Protein AF-A0A2D5APN0-F1 (afdb_monomer_lite)

Secondary structure (DSSP, 8-state):
------PPP---------HHHHHHHHHHHHHHHHHHHHHHHHHHHTSSSS--------------EEEE-TTS--EEEESSHHHHHHHHHHS-SHHHHHH---TT--EEEE-S-EEEEEEEEETTEEEEEE-SSTTTT-EEEEEGGGS---TT-----------------

Structure (mmCIF, N/CA/C/O backbone):
data_AF-A0A2D5APN0-F1
#
_entry.id   AF-A0A2D5APN0-F1
#
loop_
_atom_site.group_PDB
_atom_site.id
_atom_site.type_symbol
_atom_site.label_atom_id
_atom_site.label_alt_id
_atom_site.label_comp_id
_atom_site.label_asym_id
_atom_site.label_entity_id
_atom_site.label_seq_id
_atom_site.pdbx_PDB_ins_code
_atom_site.Cartn_x
_atom_site.Cartn_y
_atom_site.Cartn_z
_atom_site.occupancy
_atom_site.B_iso_or_equiv
_atom_site.auth_seq_id
_atom_site.auth_comp_id
_atom_site.auth_asym_id
_atom_site.auth_atom_id
_atom_site.pdbx_PDB_model_num
ATOM 1 N N . MET A 1 1 ? 4.974 -92.770 -34.183 1.00 40.72 1 MET A N 1
ATOM 2 C CA . MET A 1 1 ? 6.330 -92.197 -34.067 1.00 40.72 1 MET A CA 1
ATOM 3 C C . MET A 1 1 ? 6.195 -90.695 -34.122 1.00 40.72 1 MET A C 1
ATOM 5 O O . MET A 1 1 ? 5.360 -90.200 -34.865 1.00 40.72 1 MET A O 1
ATOM 9 N N . SER A 1 2 ? 6.897 -90.040 -33.219 1.00 45.88 2 SER A N 1
ATOM 10 C CA . SER A 1 2 ? 6.454 -88.841 -32.529 1.00 45.88 2 SER A CA 1
ATOM 11 C C . SER A 1 2 ? 6.917 -87.534 -33.181 1.00 45.88 2 SER A C 1
ATOM 13 O O . SER A 1 2 ? 7.943 -87.494 -33.850 1.00 45.88 2 SER A O 1
ATOM 15 N N . ASP A 1 3 ? 6.165 -86.486 -32.843 1.00 45.53 3 ASP A N 1
ATOM 16 C CA . ASP A 1 3 ? 6.648 -85.168 -32.426 1.00 45.53 3 ASP A CA 1
ATOM 17 C C . ASP A 1 3 ? 6.713 -83.963 -33.387 1.00 45.53 3 ASP A C 1
ATOM 19 O O . ASP A 1 3 ? 7.172 -83.992 -34.524 1.00 45.53 3 ASP A O 1
ATOM 23 N N . VAL A 1 4 ? 6.356 -82.855 -32.721 1.00 54.34 4 VAL A N 1
ATOM 24 C CA . VAL A 1 4 ? 6.782 -81.456 -32.856 1.00 54.34 4 VAL A CA 1
ATOM 25 C C . VAL A 1 4 ? 5.897 -80.516 -33.686 1.00 54.34 4 VAL A C 1
ATOM 27 O O . VAL A 1 4 ? 6.096 -80.279 -34.874 1.00 54.34 4 VAL A O 1
ATOM 30 N N . LEU A 1 5 ? 4.973 -79.862 -32.972 1.00 58.84 5 LEU A N 1
ATOM 31 C CA . LEU A 1 5 ? 4.391 -78.561 -33.324 1.00 58.84 5 LEU A CA 1
ATOM 32 C C . LEU A 1 5 ? 5.468 -77.458 -33.287 1.00 58.84 5 LEU A C 1
ATOM 34 O O . LEU A 1 5 ? 6.184 -77.365 -32.289 1.00 58.84 5 LEU A O 1
ATOM 38 N N . PRO A 1 6 ? 5.542 -76.551 -34.278 1.00 55.50 6 PRO A N 1
ATOM 39 C CA . PRO A 1 6 ? 6.390 -75.373 -34.165 1.00 55.50 6 PRO A CA 1
ATOM 40 C C . PRO A 1 6 ? 5.702 -74.267 -33.351 1.00 55.50 6 PRO A C 1
ATOM 42 O O . PRO A 1 6 ? 4.697 -73.671 -33.747 1.00 55.50 6 PRO A O 1
ATOM 45 N N . SER A 1 7 ? 6.299 -73.977 -32.200 1.00 54.22 7 SER A N 1
ATOM 46 C CA . SER A 1 7 ? 6.034 -72.842 -31.320 1.00 54.22 7 SER A CA 1
ATOM 47 C C . SER A 1 7 ? 6.244 -71.519 -32.069 1.00 54.22 7 SER A C 1
ATOM 49 O O . SER A 1 7 ? 7.332 -71.249 -32.578 1.00 54.22 7 SER A O 1
ATOM 51 N N . ARG A 1 8 ? 5.224 -70.653 -32.121 1.00 54.47 8 ARG A N 1
ATOM 52 C CA . ARG A 1 8 ? 5.375 -69.278 -32.628 1.00 54.47 8 ARG A CA 1
ATOM 53 C C . ARG A 1 8 ? 6.199 -68.447 -31.634 1.00 54.47 8 ARG A C 1
ATOM 55 O O . ARG A 1 8 ? 5.825 -68.396 -30.461 1.00 54.47 8 ARG A O 1
ATOM 62 N N . PRO A 1 9 ? 7.271 -67.757 -32.058 1.00 54.81 9 PRO A N 1
ATOM 63 C CA . PRO A 1 9 ? 8.017 -66.885 -31.164 1.00 54.81 9 PRO A CA 1
ATOM 64 C C . PRO A 1 9 ? 7.201 -65.628 -30.844 1.00 54.81 9 PRO A C 1
ATOM 66 O O . PRO A 1 9 ? 6.808 -64.859 -31.722 1.00 54.81 9 PRO A O 1
ATOM 69 N N . HIS A 1 10 ? 6.956 -65.421 -29.553 1.00 52.00 10 HIS A N 1
ATOM 70 C CA . HIS A 1 10 ? 6.393 -64.197 -29.007 1.00 52.00 10 HIS A CA 1
ATOM 71 C C . HIS A 1 10 ? 7.465 -63.102 -29.115 1.00 52.00 10 HIS A C 1
ATOM 73 O O . HIS A 1 10 ? 8.447 -63.100 -28.372 1.00 52.00 10 HIS A O 1
ATOM 79 N N . LYS A 1 11 ? 7.318 -62.201 -30.093 1.00 47.88 11 LYS A N 1
ATOM 80 C CA . LYS A 1 11 ? 8.195 -61.040 -30.266 1.00 47.88 11 LYS A CA 1
ATOM 81 C C . LYS A 1 11 ? 7.982 -60.101 -29.074 1.00 47.88 11 LYS A C 1
ATOM 83 O O . LYS A 1 11 ? 7.042 -59.315 -29.053 1.00 47.88 11 LYS A O 1
ATOM 88 N N . ARG A 1 12 ? 8.824 -60.229 -28.043 1.00 54.91 12 ARG A N 1
ATOM 89 C CA . ARG A 1 12 ? 8.985 -59.197 -27.015 1.00 54.91 12 ARG A CA 1
ATOM 90 C C . ARG A 1 12 ? 9.577 -57.983 -27.713 1.00 54.91 12 ARG A C 1
ATOM 92 O O . ARG A 1 12 ? 10.759 -57.991 -28.043 1.00 54.91 12 ARG A O 1
ATOM 99 N N . ASP A 1 13 ? 8.761 -56.959 -27.928 1.00 52.00 13 ASP A N 1
ATOM 100 C CA . ASP A 1 13 ? 9.257 -55.627 -28.245 1.00 52.00 13 ASP A CA 1
ATOM 101 C C . ASP A 1 13 ? 10.051 -55.134 -27.033 1.00 52.00 13 ASP A C 1
ATOM 103 O O . ASP A 1 13 ? 9.518 -54.595 -26.059 1.00 52.00 13 ASP A O 1
ATOM 107 N N . SER A 1 14 ? 11.356 -55.397 -27.056 1.00 56.66 14 SER A N 1
ATOM 108 C CA . SER A 1 14 ? 12.302 -54.759 -26.162 1.00 56.66 14 SER A CA 1
ATOM 109 C C . SER A 1 14 ? 12.245 -53.269 -26.470 1.00 56.66 14 SER A C 1
ATOM 111 O O . SER A 1 14 ? 12.753 -52.831 -27.501 1.00 56.66 14 SER A O 1
ATOM 113 N N . LYS A 1 15 ? 11.594 -52.499 -25.594 1.00 59.94 15 LYS A N 1
ATOM 114 C CA . LYS A 1 15 ? 11.674 -51.038 -25.578 1.00 59.94 15 LYS A CA 1
ATOM 115 C C . LYS A 1 15 ? 13.133 -50.664 -25.325 1.00 59.94 15 LYS A C 1
ATOM 117 O O . LYS A 1 15 ? 13.546 -50.484 -24.183 1.00 59.94 15 LYS A O 1
ATOM 122 N N . THR A 1 16 ? 13.932 -50.614 -26.382 1.00 59.44 16 THR A N 1
ATOM 123 C CA . THR A 1 16 ? 15.250 -49.996 -26.353 1.00 59.44 16 THR A CA 1
ATOM 124 C C . THR A 1 16 ? 14.999 -48.515 -26.151 1.00 59.44 16 THR A C 1
ATOM 126 O O . THR A 1 16 ? 14.619 -47.810 -27.084 1.00 59.44 16 THR A O 1
ATOM 129 N N . VAL A 1 17 ? 15.098 -48.071 -24.900 1.00 63.75 17 VAL A N 1
ATOM 130 C CA . VAL A 1 17 ? 15.083 -46.651 -24.562 1.00 63.75 17 VAL A CA 1
ATOM 131 C C . VAL A 1 17 ? 16.207 -46.019 -25.371 1.00 63.75 17 VAL A C 1
ATOM 133 O O . VAL A 1 17 ? 17.367 -46.400 -25.213 1.00 63.75 17 VAL A O 1
ATOM 136 N N . ASP A 1 18 ? 15.848 -45.136 -26.300 1.00 75.19 18 ASP A N 1
ATOM 137 C CA . ASP A 1 18 ? 16.814 -44.461 -27.157 1.00 75.19 18 ASP A CA 1
ATOM 138 C C . ASP A 1 18 ? 17.800 -43.719 -26.250 1.00 75.19 18 ASP A C 1
ATOM 140 O O . ASP A 1 18 ? 17.410 -42.875 -25.438 1.00 75.19 18 ASP A O 1
ATOM 144 N N . LEU A 1 19 ? 19.083 -44.071 -26.351 1.00 71.19 19 LEU A N 1
ATOM 145 C CA . LEU A 1 19 ? 20.153 -43.489 -25.545 1.00 71.19 19 LEU A CA 1
ATOM 146 C C . LEU A 1 19 ? 20.164 -41.959 -25.675 1.00 71.19 19 LEU A C 1
ATOM 148 O O . LEU A 1 19 ? 20.455 -41.262 -24.705 1.00 71.19 19 LEU A O 1
ATOM 152 N N . LYS A 1 20 ? 19.765 -41.425 -26.838 1.00 72.88 20 LYS A N 1
ATOM 153 C CA . LYS A 1 20 ? 19.618 -39.980 -27.057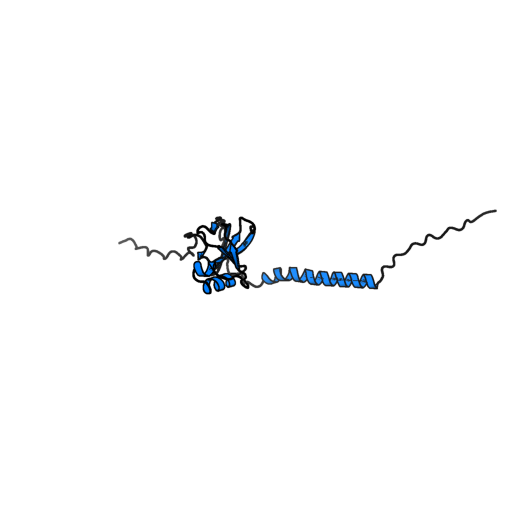 1.00 72.88 20 LYS A CA 1
ATOM 154 C C . LYS A 1 20 ? 18.503 -39.383 -26.202 1.00 72.88 20 LYS A C 1
ATOM 156 O O . LYS A 1 20 ? 18.663 -38.292 -25.664 1.00 72.88 20 LYS A O 1
ATOM 161 N N . TRP A 1 21 ? 17.399 -40.109 -26.041 1.00 76.50 21 TRP A N 1
ATOM 162 C CA . TRP A 1 21 ? 16.271 -39.702 -25.205 1.00 76.50 21 TRP A CA 1
ATOM 163 C C . TRP A 1 21 ? 16.637 -39.741 -23.718 1.00 76.50 21 TRP A C 1
ATOM 165 O O . TRP A 1 21 ? 16.292 -38.826 -22.974 1.00 76.50 21 TRP A O 1
ATOM 175 N N . LEU A 1 22 ? 17.424 -40.738 -23.300 1.00 80.81 22 LEU A N 1
ATOM 176 C CA . LEU A 1 22 ? 17.957 -40.821 -21.938 1.00 80.81 22 LEU A CA 1
ATOM 177 C C . LEU A 1 22 ? 18.903 -39.648 -21.622 1.00 80.81 22 LEU A C 1
ATOM 179 O O . LEU A 1 22 ? 18.774 -39.016 -20.576 1.00 80.81 22 LEU A O 1
ATOM 183 N N . VAL A 1 23 ? 19.816 -39.319 -22.543 1.00 80.19 23 VAL A N 1
ATOM 184 C CA . VAL A 1 23 ? 20.742 -38.180 -22.401 1.00 80.19 23 VAL A CA 1
ATOM 185 C C . VAL A 1 23 ? 19.980 -36.858 -22.317 1.00 80.19 23 VAL A C 1
ATOM 187 O O . VAL A 1 23 ? 20.294 -36.023 -21.468 1.00 80.19 23 VAL A O 1
ATOM 190 N N . PHE A 1 24 ? 18.943 -36.683 -23.140 1.00 81.00 24 PHE A N 1
ATOM 191 C CA . PHE A 1 24 ? 18.103 -35.487 -23.104 1.00 81.00 24 PHE A CA 1
ATOM 192 C C . PHE A 1 24 ? 17.368 -35.346 -21.766 1.00 81.00 24 PHE A C 1
ATOM 194 O O . PHE A 1 24 ? 17.316 -34.258 -21.196 1.00 81.00 24 PHE A O 1
ATOM 201 N N . LEU A 1 25 ? 16.855 -36.453 -21.223 1.00 82.81 25 LEU A N 1
ATOM 202 C CA . LEU A 1 25 ? 16.147 -36.460 -19.946 1.00 82.81 25 LEU A CA 1
ATOM 203 C C . LEU A 1 25 ? 17.085 -36.144 -18.770 1.00 82.81 25 LEU A C 1
ATOM 205 O O . LEU A 1 25 ? 16.721 -35.367 -17.890 1.00 82.81 25 LEU A O 1
ATOM 209 N N . ILE A 1 26 ? 18.314 -36.669 -18.785 1.00 81.44 26 ILE A N 1
ATOM 210 C CA . ILE A 1 26 ? 19.345 -36.352 -17.783 1.00 81.44 26 ILE A CA 1
ATOM 211 C C . ILE A 1 26 ? 19.734 -34.869 -17.853 1.00 81.44 26 ILE A C 1
ATOM 213 O O . ILE A 1 26 ? 19.794 -34.204 -16.818 1.00 81.44 26 ILE A O 1
ATOM 217 N N . ALA A 1 27 ? 19.950 -34.329 -19.056 1.00 79.06 27 ALA A N 1
ATOM 218 C CA . ALA A 1 27 ? 20.263 -32.913 -19.244 1.00 79.06 27 ALA A CA 1
ATOM 219 C C . ALA A 1 27 ? 19.114 -32.008 -18.768 1.00 79.06 27 ALA A C 1
ATOM 221 O O . ALA A 1 27 ? 19.350 -31.012 -18.084 1.00 79.06 27 ALA A O 1
ATOM 222 N N . PHE A 1 28 ? 17.869 -32.389 -19.058 1.00 80.88 28 PHE A N 1
ATOM 223 C CA . PHE A 1 28 ? 16.682 -31.659 -18.623 1.00 80.88 28 PHE A CA 1
ATOM 224 C C . PHE A 1 28 ? 16.533 -31.657 -17.095 1.00 80.88 28 PHE A C 1
ATOM 226 O O . PHE A 1 28 ? 16.343 -30.601 -16.494 1.00 80.88 28 PHE A O 1
ATOM 233 N N . VAL A 1 29 ? 16.696 -32.811 -16.439 1.00 79.69 29 VAL A N 1
ATOM 234 C CA . VAL A 1 29 ? 16.656 -32.906 -14.968 1.00 79.69 29 VAL A CA 1
ATOM 235 C C . VAL A 1 29 ? 17.816 -32.139 -14.324 1.00 79.69 29 VAL A C 1
ATOM 237 O O . VAL A 1 29 ? 17.615 -31.482 -13.301 1.00 79.69 29 VAL A O 1
ATOM 240 N N . SER A 1 30 ? 19.009 -32.159 -14.929 1.00 71.00 30 SER A N 1
ATOM 241 C CA . SER A 1 30 ? 20.163 -31.368 -14.480 1.00 71.00 30 SER A CA 1
ATOM 242 C C . SER A 1 30 ? 19.881 -29.866 -14.559 1.00 71.00 30 SER A C 1
ATOM 244 O O . SER A 1 30 ? 20.111 -29.149 -13.585 1.00 71.00 30 SER A O 1
ATOM 246 N N . MET A 1 31 ? 19.308 -29.400 -15.670 1.00 73.38 31 MET A N 1
ATOM 247 C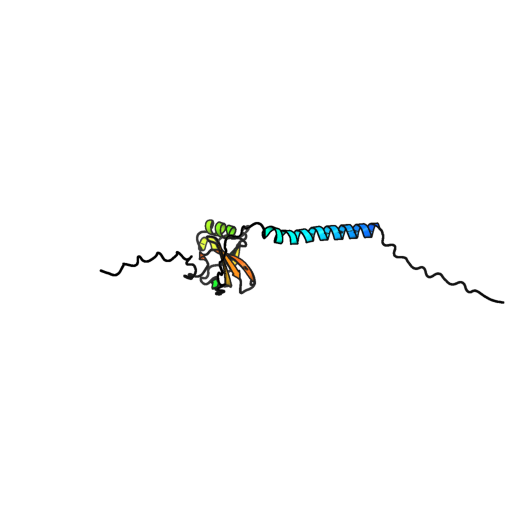 CA . MET A 1 31 ? 18.937 -28.000 -15.865 1.00 73.38 31 MET A CA 1
ATOM 248 C C . MET A 1 31 ? 17.861 -27.552 -14.865 1.00 73.38 31 MET A C 1
ATOM 250 O O . MET A 1 31 ? 18.022 -26.521 -14.213 1.00 73.38 31 MET A O 1
ATOM 254 N N . VAL A 1 32 ? 16.806 -28.349 -14.664 1.00 68.06 32 VAL A N 1
ATOM 255 C CA . VAL A 1 32 ? 15.761 -28.059 -13.663 1.00 68.06 32 VAL A CA 1
ATOM 256 C C . VAL A 1 32 ? 16.328 -28.063 -12.235 1.00 68.06 32 VAL A C 1
ATOM 258 O O . VAL A 1 32 ? 15.970 -27.193 -11.438 1.00 68.06 32 VAL A O 1
ATOM 261 N N . SER A 1 33 ? 17.252 -28.976 -11.914 1.00 59.78 33 SER A N 1
ATOM 262 C CA . SER A 1 33 ? 17.934 -29.010 -10.607 1.00 59.78 33 SER A CA 1
ATOM 263 C C . SER A 1 33 ? 18.824 -27.786 -10.384 1.00 59.78 33 SER A C 1
ATOM 265 O O . SER A 1 33 ? 18.874 -27.259 -9.275 1.00 59.78 33 SER A O 1
ATOM 267 N N . LEU A 1 34 ? 19.485 -27.282 -11.431 1.00 59.03 34 LEU A N 1
ATOM 268 C CA . LEU A 1 34 ? 20.312 -26.077 -11.342 1.00 59.03 34 LEU A CA 1
ATOM 269 C C . LEU A 1 34 ? 19.457 -24.825 -11.072 1.00 59.03 34 LEU A C 1
ATOM 271 O O . LEU A 1 34 ? 19.815 -23.995 -10.238 1.00 59.03 34 LEU A O 1
ATOM 275 N N . ILE A 1 35 ? 18.284 -24.729 -11.709 1.00 58.34 35 ILE A N 1
ATOM 276 C CA . ILE A 1 35 ? 17.332 -23.626 -11.499 1.00 58.34 35 ILE A CA 1
ATOM 277 C C . ILE A 1 35 ? 16.728 -23.682 -10.084 1.00 58.34 35 ILE A C 1
ATOM 279 O O . ILE A 1 35 ? 16.628 -22.658 -9.410 1.00 58.34 35 ILE A O 1
ATOM 283 N N . THR A 1 36 ? 16.374 -24.871 -9.587 1.00 56.97 36 THR A N 1
ATOM 284 C CA . THR A 1 36 ? 15.803 -25.021 -8.232 1.00 56.97 36 THR A CA 1
ATOM 285 C C . THR A 1 36 ? 16.835 -24.887 -7.110 1.00 56.97 36 THR A C 1
ATOM 287 O O . THR A 1 36 ? 16.494 -24.384 -6.038 1.00 56.97 36 THR A O 1
ATOM 290 N N . ALA A 1 37 ? 18.102 -25.241 -7.338 1.00 52.28 37 ALA A N 1
ATOM 291 C CA . ALA A 1 37 ? 19.177 -24.996 -6.374 1.00 52.28 37 ALA A CA 1
ATOM 292 C C . ALA A 1 37 ? 19.458 -23.493 -6.179 1.00 52.28 37 ALA A C 1
ATOM 294 O O . ALA A 1 37 ? 19.749 -23.060 -5.062 1.00 52.28 37 ALA A O 1
ATOM 295 N N . SER A 1 38 ? 19.286 -22.675 -7.224 1.00 41.06 38 SER A N 1
ATOM 296 C CA . SER A 1 38 ? 19.483 -21.223 -7.127 1.00 41.06 38 SER A CA 1
ATOM 297 C C . SER A 1 38 ? 18.408 -20.515 -6.288 1.00 41.06 38 SER A C 1
ATOM 299 O O . SER A 1 38 ? 18.667 -19.440 -5.753 1.00 41.06 38 SER A O 1
ATOM 301 N N . ALA A 1 39 ? 17.229 -21.123 -6.110 1.00 45.62 39 ALA A N 1
ATOM 302 C CA . ALA A 1 39 ? 16.164 -20.571 -5.268 1.00 45.62 39 ALA A CA 1
ATOM 303 C C . ALA A 1 39 ? 16.384 -20.821 -3.761 1.00 45.62 39 ALA A C 1
ATOM 305 O O . ALA A 1 39 ? 15.890 -20.053 -2.940 1.00 45.62 39 ALA A O 1
ATOM 306 N N . LYS A 1 40 ? 17.141 -21.862 -3.377 1.00 45.22 40 LYS A N 1
ATOM 307 C CA . LYS A 1 40 ? 17.429 -22.178 -1.962 1.00 45.22 40 LYS A CA 1
ATOM 308 C C . LYS A 1 40 ? 18.718 -21.548 -1.427 1.00 45.22 40 LYS A C 1
ATOM 310 O O . LYS A 1 40 ? 18.811 -21.297 -0.229 1.00 45.22 40 LYS A O 1
ATOM 315 N N . PHE A 1 41 ? 19.690 -21.229 -2.283 1.00 46.00 41 PHE A N 1
ATOM 316 C CA . PHE A 1 41 ? 20.947 -20.617 -1.828 1.00 46.00 41 PHE A CA 1
ATOM 317 C C . PHE A 1 41 ? 20.846 -19.116 -1.500 1.00 46.00 41 PHE A C 1
ATOM 319 O O . PHE A 1 41 ? 21.637 -18.615 -0.700 1.00 46.00 41 PHE A O 1
ATOM 326 N N . GLY A 1 42 ? 19.845 -18.402 -2.031 1.00 44.19 42 GLY A N 1
ATOM 327 C CA . GLY A 1 42 ? 19.606 -16.993 -1.686 1.00 44.19 42 GLY A CA 1
ATOM 328 C C . GLY A 1 42 ? 19.172 -16.775 -0.229 1.00 44.19 42 GLY A C 1
ATOM 329 O O . GLY A 1 42 ? 19.528 -15.765 0.373 1.00 44.19 42 GLY A O 1
ATOM 330 N N . SER A 1 43 ? 18.461 -17.735 0.374 1.00 46.03 43 SER A N 1
ATOM 331 C CA . SER A 1 43 ? 17.969 -17.622 1.756 1.00 46.03 43 SER A CA 1
ATOM 332 C C . SER A 1 43 ? 19.013 -17.951 2.825 1.00 46.03 43 SER A C 1
ATOM 334 O O . SER A 1 43 ? 18.886 -17.490 3.959 1.00 46.03 43 SER A O 1
ATOM 336 N N . GLU A 1 44 ? 20.046 -18.732 2.495 1.00 47.91 44 GLU A N 1
ATOM 337 C CA . GLU A 1 44 ? 21.059 -19.146 3.478 1.00 47.91 44 GLU A CA 1
ATOM 338 C C . GLU A 1 44 ? 22.265 -18.197 3.521 1.00 47.91 44 GLU A C 1
ATOM 340 O O . GLU A 1 44 ? 22.761 -17.893 4.607 1.00 47.91 44 GLU A O 1
ATOM 345 N N . MET A 1 45 ? 22.676 -17.614 2.386 1.00 47.47 45 MET A N 1
ATOM 346 C CA . MET A 1 45 ? 23.771 -16.629 2.367 1.00 47.47 45 MET A CA 1
ATOM 347 C C . MET A 1 45 ? 23.372 -15.238 2.896 1.00 47.47 45 MET A C 1
ATOM 349 O O . MET A 1 45 ? 24.246 -14.468 3.292 1.00 47.47 45 MET A O 1
ATOM 353 N N . ALA A 1 46 ? 22.074 -14.925 2.990 1.00 48.88 46 ALA A N 1
ATOM 354 C CA . ALA A 1 46 ? 21.584 -13.695 3.625 1.00 48.88 46 ALA A CA 1
ATOM 355 C C . ALA A 1 46 ? 21.594 -13.751 5.168 1.00 48.88 46 ALA A C 1
ATOM 357 O O . ALA A 1 46 ? 21.507 -12.713 5.819 1.00 48.88 46 ALA A O 1
ATOM 358 N N . ARG A 1 47 ? 21.733 -14.941 5.777 1.00 47.97 47 ARG A N 1
ATOM 359 C CA . ARG A 1 47 ? 21.767 -15.097 7.245 1.00 47.97 47 ARG A CA 1
ATOM 360 C C . ARG A 1 47 ? 23.157 -14.939 7.865 1.00 47.97 47 ARG A C 1
ATOM 362 O O . ARG A 1 47 ? 23.249 -14.740 9.068 1.00 47.97 47 ARG A O 1
ATOM 369 N N . GLN A 1 48 ? 24.232 -15.003 7.076 1.00 46.28 48 GLN A N 1
ATOM 370 C CA . GLN A 1 48 ? 25.608 -15.065 7.599 1.00 46.28 48 GLN A CA 1
ATOM 371 C C . GLN A 1 48 ? 26.389 -13.738 7.537 1.00 46.28 48 GLN A C 1
ATOM 373 O O . GLN A 1 48 ? 27.589 -13.727 7.801 1.00 46.28 48 GLN A O 1
ATOM 378 N N . ARG A 1 49 ? 25.750 -12.608 7.195 1.00 48.56 49 ARG A N 1
ATOM 379 C CA . ARG A 1 49 ? 26.434 -11.303 7.052 1.00 48.56 49 ARG A CA 1
ATOM 380 C C . ARG A 1 49 ? 25.949 -10.177 7.959 1.00 48.56 49 ARG A C 1
ATOM 382 O O . ARG A 1 49 ? 26.313 -9.028 7.729 1.00 48.56 49 ARG A O 1
ATOM 389 N N . LEU A 1 50 ? 25.203 -10.483 9.014 1.00 48.41 50 LEU A N 1
ATOM 390 C CA . LEU A 1 50 ? 24.989 -9.512 10.081 1.00 48.41 50 LEU A CA 1
ATOM 391 C C . LEU A 1 50 ? 25.744 -9.988 11.321 1.00 48.41 50 LEU A C 1
ATOM 393 O O . LEU A 1 50 ? 25.367 -11.014 11.885 1.00 48.41 50 LEU A O 1
ATOM 397 N N . PRO A 1 51 ? 26.836 -9.306 11.718 1.00 41.75 51 PRO A N 1
ATOM 398 C CA . PRO A 1 51 ? 27.475 -9.594 12.988 1.00 41.75 51 PRO A CA 1
ATOM 399 C C . PRO A 1 51 ? 26.443 -9.416 14.100 1.00 41.75 51 PRO A C 1
ATOM 401 O O . PRO A 1 51 ? 25.719 -8.417 14.134 1.00 41.75 51 PRO A O 1
ATOM 404 N N . GLU A 1 52 ? 26.379 -10.413 14.979 1.00 43.16 52 GLU A N 1
ATOM 405 C CA . GLU A 1 52 ? 25.614 -10.415 16.218 1.00 43.16 52 GLU A CA 1
ATOM 406 C C . GLU A 1 52 ? 25.934 -9.155 17.027 1.00 43.16 52 GLU A C 1
ATOM 408 O O . GLU A 1 52 ? 26.876 -9.098 17.814 1.00 43.16 52 GLU A O 1
ATOM 413 N N . LYS A 1 53 ? 25.136 -8.109 16.830 1.00 37.81 53 LYS A N 1
ATOM 414 C CA . LYS A 1 53 ? 25.046 -6.993 17.758 1.00 37.81 53 LYS A CA 1
ATOM 415 C C . LYS A 1 53 ? 23.649 -7.029 18.343 1.00 37.81 53 LYS A C 1
ATOM 417 O O . LYS A 1 53 ? 22.717 -6.455 17.791 1.00 37.81 53 LYS A O 1
ATOM 422 N N . SER A 1 54 ? 23.532 -7.812 19.415 1.00 41.97 54 SER A N 1
ATOM 423 C CA . SER A 1 54 ? 22.643 -7.529 20.543 1.00 41.97 54 SER A CA 1
ATOM 424 C C . SER A 1 54 ? 21.298 -6.910 20.154 1.00 41.97 54 SER A C 1
ATOM 426 O O . SER A 1 54 ? 21.004 -5.763 20.478 1.00 41.97 54 SER A O 1
ATOM 428 N N . ARG A 1 55 ? 20.441 -7.696 19.497 1.00 37.12 55 ARG A N 1
ATOM 429 C CA . ARG A 1 55 ? 19.008 -7.400 19.443 1.00 37.12 55 ARG A CA 1
ATOM 430 C C . ARG A 1 55 ? 18.282 -8.292 20.439 1.00 37.12 55 ARG A C 1
ATOM 432 O O . ARG A 1 55 ? 17.434 -9.100 20.084 1.00 37.12 55 ARG A O 1
ATOM 439 N N . THR A 1 56 ? 18.585 -8.072 21.716 1.00 40.38 56 THR A N 1
ATOM 440 C CA . THR A 1 56 ? 17.613 -8.251 22.799 1.00 40.38 56 THR A CA 1
ATOM 441 C C . THR A 1 56 ? 16.552 -7.157 22.644 1.00 40.38 56 THR A C 1
ATOM 443 O O . THR A 1 56 ? 16.419 -6.263 23.468 1.00 40.38 56 THR A O 1
ATOM 446 N N . ALA A 1 57 ? 15.845 -7.172 21.518 1.00 42.84 57 ALA A N 1
ATOM 447 C CA . ALA A 1 57 ? 14.553 -6.538 21.398 1.00 42.84 57 ALA A CA 1
ATOM 448 C C . ALA A 1 57 ? 13.570 -7.696 21.349 1.00 42.84 57 ALA A C 1
ATOM 450 O O . ALA A 1 57 ? 13.056 -8.071 20.298 1.00 42.84 57 ALA A O 1
ATOM 451 N N . ASP A 1 58 ? 13.339 -8.259 22.530 1.00 38.59 58 ASP A N 1
ATOM 452 C CA . ASP A 1 58 ? 12.036 -8.789 22.895 1.00 38.59 58 ASP A CA 1
ATOM 453 C C . ASP A 1 58 ? 11.043 -7.610 22.847 1.00 38.59 58 ASP A C 1
ATOM 455 O O . ASP A 1 58 ? 10.569 -7.089 23.855 1.00 38.59 58 ASP A O 1
ATOM 459 N N . LEU A 1 59 ? 10.812 -7.082 21.640 1.00 41.84 59 LEU A N 1
ATOM 460 C CA . LEU A 1 59 ? 9.684 -6.228 21.333 1.00 41.84 59 LEU A CA 1
ATOM 461 C C . LEU A 1 59 ? 8.517 -7.193 21.261 1.00 41.84 59 LEU A C 1
ATOM 463 O O . LEU A 1 59 ? 8.153 -7.686 20.195 1.00 41.84 59 LEU A O 1
ATOM 467 N N . LYS A 1 60 ? 8.009 -7.508 22.453 1.00 37.38 60 LYS A N 1
ATOM 468 C CA . LYS A 1 60 ? 6.654 -7.964 22.723 1.00 37.38 60 LYS A CA 1
ATOM 469 C C . LYS A 1 60 ? 5.774 -7.556 21.547 1.00 37.38 60 LYS A C 1
ATOM 471 O O . LYS A 1 60 ? 5.481 -6.371 21.394 1.00 37.38 60 LYS A O 1
ATOM 476 N N . VAL A 1 61 ? 5.433 -8.528 20.698 1.00 44.59 61 VAL A N 1
ATOM 477 C CA . VAL A 1 61 ? 4.513 -8.369 19.569 1.00 44.59 61 VAL A CA 1
ATOM 478 C C . VAL A 1 61 ? 3.189 -7.926 20.174 1.00 44.59 61 VAL A C 1
ATOM 480 O O . VAL A 1 61 ? 2.350 -8.732 20.570 1.00 44.59 61 VAL A O 1
ATOM 483 N N . ARG A 1 62 ? 3.041 -6.617 20.353 1.00 44.75 62 ARG A N 1
ATOM 484 C CA . ARG A 1 62 ? 1.800 -5.978 20.741 1.00 44.75 62 ARG A CA 1
ATOM 485 C C . ARG A 1 62 ? 1.021 -5.900 19.443 1.00 44.75 62 ARG A C 1
ATOM 487 O O . ARG A 1 62 ? 1.081 -4.910 18.727 1.00 44.75 62 ARG A O 1
ATOM 494 N N . SER A 1 63 ? 0.376 -7.011 19.095 1.00 50.38 63 SER A N 1
ATOM 495 C CA . SER A 1 63 ? -0.575 -7.098 17.991 1.00 50.38 63 SER A CA 1
ATOM 496 C C . SER A 1 63 ? -1.836 -6.321 18.370 1.00 50.38 63 SER A C 1
ATOM 498 O O . SER A 1 63 ? -2.902 -6.896 18.583 1.00 50.38 63 SER A O 1
ATOM 500 N N . GLU A 1 64 ? -1.691 -5.015 18.557 1.00 63.47 64 GLU A N 1
ATOM 501 C CA . GLU A 1 64 ? -2.821 -4.107 18.560 1.00 63.47 64 GLU A CA 1
ATOM 502 C C . GLU A 1 64 ? -3.201 -3.912 17.101 1.00 63.47 64 GLU A C 1
ATOM 504 O O . GLU A 1 64 ? -2.427 -3.395 16.295 1.00 63.47 64 GLU A O 1
ATOM 509 N N . PHE A 1 65 ? -4.369 -4.444 16.749 1.00 72.38 65 PHE A N 1
ATOM 510 C CA . PHE A 1 65 ? -4.952 -4.222 15.443 1.00 72.38 65 PHE A CA 1
ATOM 511 C C . PHE A 1 65 ? -5.367 -2.758 15.366 1.00 72.38 65 PHE A C 1
ATOM 513 O O . PHE A 1 65 ? -6.195 -2.293 16.150 1.00 72.38 65 PHE A O 1
ATOM 520 N N . VAL A 1 66 ? -4.758 -2.027 14.441 1.00 82.25 66 VAL A N 1
ATOM 521 C CA . VAL A 1 66 ? -5.041 -0.613 14.205 1.00 82.25 66 VAL A CA 1
ATOM 522 C C . VAL A 1 66 ? -5.856 -0.508 12.928 1.00 82.25 66 VAL A C 1
ATOM 524 O O . VAL A 1 66 ? -5.555 -1.166 11.936 1.00 82.25 66 VAL A O 1
ATOM 527 N N . THR A 1 67 ? -6.904 0.308 12.937 1.00 85.62 67 THR A N 1
ATOM 528 C CA . THR A 1 67 ? -7.670 0.589 11.718 1.00 85.62 67 THR A CA 1
ATOM 529 C C . THR A 1 67 ? -7.061 1.791 11.006 1.00 85.62 67 THR A C 1
ATOM 531 O O . THR A 1 67 ? -6.940 2.865 11.593 1.00 85.62 67 THR A O 1
ATOM 534 N N . LEU A 1 68 ? -6.685 1.614 9.741 1.00 84.62 68 LEU A N 1
ATOM 535 C CA . LEU A 1 68 ? -6.316 2.700 8.836 1.00 84.62 68 LEU A CA 1
ATOM 536 C C . LEU A 1 68 ? -7.539 3.187 8.059 1.00 84.62 68 LEU A C 1
ATOM 538 O O . LEU A 1 68 ? -8.433 2.395 7.764 1.00 84.62 68 LEU A O 1
ATOM 542 N N . GLY A 1 69 ? -7.526 4.461 7.657 1.00 79.50 69 GLY A N 1
ATOM 543 C CA . GLY A 1 69 ? -8.524 5.036 6.742 1.00 79.50 69 GLY A CA 1
ATOM 544 C C . GLY A 1 69 ? -9.649 5.838 7.398 1.00 79.50 69 GLY A C 1
ATOM 545 O O . GLY A 1 69 ? -10.576 6.243 6.711 1.00 79.50 69 GLY A O 1
ATOM 546 N N . SER A 1 70 ? -9.567 6.132 8.697 1.00 63.69 70 SER A N 1
ATOM 547 C CA . SER A 1 70 ? -10.644 6.756 9.487 1.00 63.69 70 SER A CA 1
ATOM 548 C C . SER A 1 70 ? -11.123 8.158 9.043 1.00 63.69 70 SER A C 1
ATOM 550 O O . SER A 1 70 ? -11.965 8.735 9.724 1.00 63.69 70 SER A O 1
ATOM 552 N N . SER A 1 71 ? -10.612 8.739 7.953 1.00 61.81 71 SER A N 1
ATOM 553 C CA . SER A 1 71 ? -10.793 10.156 7.598 1.00 61.81 71 SER A CA 1
ATOM 554 C C . SER A 1 71 ? -11.046 10.420 6.106 1.00 61.81 71 SER A C 1
ATOM 556 O O . SER A 1 71 ? -10.392 11.292 5.536 1.00 61.81 71 SER A O 1
ATOM 558 N N . ASP A 1 72 ? -11.942 9.663 5.449 1.00 69.12 72 ASP A N 1
ATOM 559 C CA . ASP A 1 72 ? -12.323 9.801 4.015 1.00 69.12 72 ASP A CA 1
ATOM 560 C C . ASP A 1 72 ? -11.132 9.950 3.039 1.00 69.12 72 ASP A C 1
ATOM 562 O O . ASP A 1 72 ? -11.254 10.381 1.891 1.00 69.12 72 ASP A O 1
ATOM 566 N N . SER A 1 73 ? -9.943 9.598 3.517 1.00 80.88 73 SER A N 1
ATOM 567 C CA . SER A 1 73 ? -8.668 9.853 2.883 1.00 80.88 73 SER A CA 1
ATOM 568 C C . SER A 1 73 ? -8.135 8.513 2.427 1.00 80.88 73 SER A C 1
ATOM 570 O O . SER A 1 73 ? -8.091 7.568 3.221 1.00 80.88 73 SER A O 1
ATOM 572 N N . PRO A 1 74 ? -7.722 8.406 1.158 1.00 90.12 74 PRO A N 1
ATOM 573 C CA . PRO A 1 74 ? -7.212 7.155 0.658 1.00 90.12 74 PRO A CA 1
ATOM 574 C C . PRO A 1 74 ? -5.948 6.742 1.410 1.00 90.12 74 PRO A C 1
ATOM 576 O O . PRO A 1 74 ? -5.101 7.572 1.744 1.00 90.12 74 PRO A O 1
ATOM 579 N N . ILE A 1 75 ? -5.808 5.439 1.613 1.00 92.12 75 ILE A N 1
ATOM 580 C CA . ILE A 1 75 ? -4.618 4.831 2.196 1.00 92.12 75 ILE A CA 1
ATOM 581 C C . ILE A 1 75 ? -3.660 4.498 1.056 1.00 92.12 75 ILE A C 1
ATOM 583 O O . ILE A 1 75 ? -4.045 3.873 0.066 1.00 92.12 75 ILE A O 1
ATOM 587 N N . PHE A 1 76 ? -2.408 4.899 1.201 1.00 94.69 76 PHE A N 1
ATOM 588 C CA . PHE A 1 76 ? -1.328 4.645 0.262 1.00 94.69 76 PHE A CA 1
ATOM 589 C C . PHE A 1 76 ? -0.391 3.592 0.851 1.00 94.69 76 PHE A C 1
ATOM 591 O O . PHE A 1 76 ? 0.216 3.809 1.903 1.00 94.69 76 PHE A O 1
ATOM 598 N N . LEU A 1 77 ? -0.299 2.458 0.161 1.00 95.25 77 LEU A N 1
ATOM 599 C CA . LEU A 1 77 ? 0.542 1.313 0.496 1.00 95.25 77 LEU A CA 1
ATOM 600 C C . LEU A 1 77 ? 1.661 1.181 -0.542 1.00 95.25 77 LEU A C 1
ATOM 602 O O . LEU A 1 77 ? 1.395 1.368 -1.729 1.00 95.25 77 LEU A O 1
ATOM 606 N N . ALA A 1 78 ? 2.868 0.809 -0.126 1.00 96.56 78 ALA A N 1
ATOM 607 C CA . ALA A 1 78 ? 3.985 0.517 -1.028 1.00 96.56 78 ALA A CA 1
ATOM 608 C C . ALA A 1 78 ? 4.673 -0.805 -0.672 1.00 96.56 78 ALA A C 1
ATOM 610 O O . ALA A 1 78 ? 4.598 -1.256 0.470 1.00 96.56 78 ALA A O 1
ATOM 611 N N . ASP A 1 79 ? 5.412 -1.376 -1.620 1.00 94.69 79 ASP A N 1
ATOM 612 C CA . ASP A 1 79 ? 6.216 -2.586 -1.384 1.00 94.69 79 ASP A CA 1
ATOM 613 C C . ASP A 1 79 ? 7.592 -2.280 -0.758 1.00 94.69 79 ASP A C 1
ATOM 615 O O . ASP A 1 79 ? 8.272 -3.187 -0.280 1.00 94.69 79 ASP A O 1
ATOM 619 N N . SER A 1 80 ? 8.002 -1.005 -0.714 1.00 94.75 80 SER A N 1
ATOM 620 C CA . SER A 1 80 ? 9.268 -0.570 -0.114 1.00 94.75 80 SER A CA 1
ATOM 621 C C . SER A 1 80 ? 9.153 0.770 0.628 1.00 94.75 80 SER A C 1
ATOM 623 O O . SER A 1 80 ? 8.359 1.637 0.233 1.00 94.75 80 SER A O 1
ATOM 625 N N . PRO A 1 81 ? 9.965 0.991 1.679 1.00 94.12 81 PRO A N 1
ATOM 626 C CA . PRO A 1 81 ? 9.962 2.248 2.420 1.00 94.12 81 PRO A CA 1
ATOM 627 C C . PRO A 1 81 ? 10.482 3.422 1.576 1.00 94.12 81 PRO A C 1
ATOM 629 O O . PRO A 1 81 ? 10.026 4.554 1.746 1.00 94.12 81 PRO A O 1
ATOM 632 N N . GLU A 1 82 ? 11.381 3.186 0.617 1.00 95.38 82 GLU A N 1
ATOM 633 C CA . GLU A 1 82 ? 11.889 4.220 -0.293 1.00 95.38 82 GLU A CA 1
ATOM 634 C C . GLU A 1 82 ? 10.789 4.776 -1.196 1.00 95.38 82 GLU A C 1
ATOM 636 O O . GLU A 1 82 ? 10.746 5.983 -1.447 1.00 95.38 82 GLU A O 1
ATOM 641 N N . THR A 1 83 ? 9.893 3.911 -1.674 1.00 95.50 83 THR A N 1
ATOM 642 C CA . THR A 1 83 ? 8.765 4.324 -2.513 1.00 95.50 83 THR A CA 1
ATOM 643 C C . THR A 1 83 ? 7.782 5.174 -1.714 1.00 95.50 83 THR A C 1
ATOM 645 O O . THR A 1 83 ? 7.330 6.201 -2.221 1.00 95.50 83 THR A O 1
ATOM 648 N N . VAL A 1 84 ? 7.527 4.825 -0.445 1.00 95.00 84 VAL A N 1
ATOM 649 C CA . VAL A 1 84 ? 6.736 5.667 0.470 1.00 95.00 84 VAL A CA 1
ATOM 650 C C . VAL A 1 84 ? 7.373 7.047 0.612 1.00 95.00 84 VAL A C 1
ATOM 652 O O . VAL A 1 84 ? 6.700 8.049 0.377 1.00 95.00 84 VAL A O 1
ATOM 655 N N . ARG A 1 85 ? 8.669 7.115 0.937 1.00 94.25 85 ARG A N 1
ATOM 656 C CA . ARG A 1 85 ? 9.379 8.393 1.129 1.00 94.25 85 ARG A CA 1
ATOM 657 C C . ARG A 1 85 ? 9.315 9.260 -0.122 1.00 94.25 85 ARG A C 1
ATOM 659 O O . ARG A 1 85 ? 8.914 10.415 -0.041 1.00 94.25 85 ARG A O 1
ATOM 666 N N . ARG A 1 86 ? 9.639 8.689 -1.288 1.00 95.31 86 ARG A N 1
ATOM 667 C CA . ARG A 1 86 ? 9.622 9.418 -2.565 1.00 95.31 86 ARG A CA 1
ATOM 668 C C . ARG A 1 86 ? 8.222 9.926 -2.911 1.00 95.31 86 ARG A C 1
ATOM 670 O O . ARG A 1 86 ? 8.074 11.052 -3.373 1.00 95.31 86 ARG A O 1
ATOM 677 N N . PHE A 1 87 ? 7.194 9.109 -2.688 1.00 95.50 87 PHE A N 1
ATOM 678 C CA . PHE A 1 87 ? 5.817 9.498 -2.978 1.00 95.50 87 PHE A CA 1
ATOM 679 C C . PHE A 1 87 ? 5.343 10.624 -2.052 1.00 95.50 87 PHE A C 1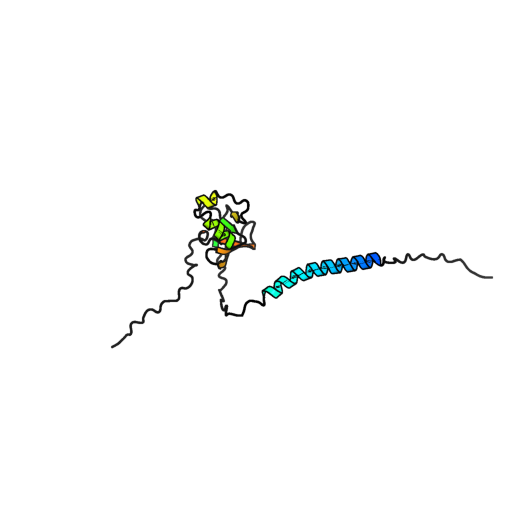
ATOM 681 O O . PHE A 1 87 ? 4.757 11.599 -2.516 1.00 95.50 87 PHE A O 1
ATOM 688 N N . PHE A 1 88 ? 5.627 10.523 -0.752 1.00 94.25 88 PHE A N 1
ATOM 689 C CA . PHE A 1 88 ? 5.226 11.536 0.224 1.00 94.25 88 PHE A CA 1
ATOM 690 C C . PHE A 1 88 ? 6.064 12.819 0.135 1.00 94.25 88 PHE A C 1
ATOM 692 O O . PHE A 1 88 ? 5.540 13.886 0.450 1.00 94.25 88 PHE A O 1
ATOM 699 N N . SER A 1 89 ? 7.304 12.753 -0.364 1.00 94.06 89 SER A N 1
ATOM 700 C CA . SER A 1 89 ? 8.096 13.946 -0.681 1.00 94.06 89 SER A CA 1
ATOM 701 C C . SER A 1 89 ? 7.598 14.662 -1.938 1.00 94.06 89 SER A C 1
ATOM 703 O O . SER A 1 89 ? 7.550 15.888 -1.959 1.00 94.06 89 SER A O 1
ATOM 705 N N . GLU A 1 90 ? 7.210 13.909 -2.974 1.00 95.25 90 GLU A N 1
ATOM 706 C CA . GLU A 1 90 ? 6.679 14.470 -4.227 1.00 95.25 90 GLU A CA 1
ATOM 707 C C . GLU A 1 90 ? 5.280 15.076 -4.021 1.00 95.25 90 GLU A C 1
ATOM 709 O O . GLU A 1 90 ? 4.954 16.139 -4.549 1.00 95.25 90 GLU A O 1
ATOM 714 N N . TYR A 1 91 ? 4.454 14.420 -3.202 1.00 94.69 91 TYR A N 1
ATOM 715 C CA . TYR A 1 91 ? 3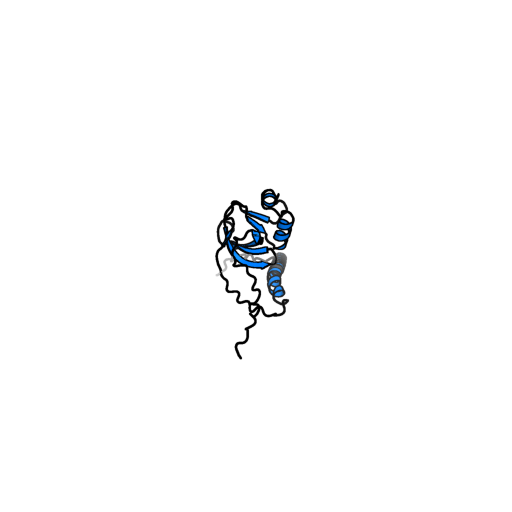.088 14.832 -2.897 1.00 94.69 91 TYR A CA 1
ATOM 716 C C . TYR A 1 91 ? 2.929 15.078 -1.385 1.00 94.69 91 TYR A C 1
ATOM 718 O O . TYR A 1 91 ? 2.380 14.233 -0.670 1.00 94.69 91 TYR A O 1
ATOM 726 N N . PRO A 1 92 ? 3.374 16.237 -0.864 1.00 89.88 92 PRO A N 1
ATOM 727 C CA . PRO A 1 92 ? 3.426 16.497 0.578 1.00 89.88 92 PRO A CA 1
ATOM 728 C C . PRO A 1 92 ? 2.052 16.724 1.222 1.00 89.88 92 PRO A C 1
ATOM 730 O O . PRO A 1 92 ? 1.871 16.462 2.413 1.00 89.88 92 PRO A O 1
ATOM 733 N N . THR A 1 93 ? 1.039 17.138 0.456 1.00 89.94 93 THR A N 1
ATOM 734 C CA . THR A 1 93 ? -0.319 17.391 0.969 1.00 89.94 93 THR A CA 1
ATOM 735 C C . THR A 1 93 ? -1.282 16.246 0.655 1.00 89.94 93 THR A C 1
ATOM 737 O O . THR A 1 93 ? -1.131 15.532 -0.338 1.00 89.94 93 THR A O 1
ATOM 740 N N . THR A 1 94 ? -2.311 16.071 1.490 1.00 87.56 94 THR A N 1
ATOM 741 C CA . THR A 1 94 ? -3.366 15.060 1.282 1.00 87.56 94 THR A CA 1
ATOM 742 C C . THR A 1 94 ? -4.076 15.257 -0.056 1.00 87.56 94 THR A C 1
ATOM 744 O O . THR A 1 94 ? -4.228 14.302 -0.813 1.00 87.56 94 THR A O 1
ATOM 747 N N . THR A 1 95 ? -4.421 16.499 -0.401 1.00 88.19 95 THR A N 1
ATOM 748 C CA . THR A 1 95 ? -5.052 16.850 -1.682 1.00 88.19 95 THR A CA 1
ATOM 749 C C . THR A 1 95 ? -4.182 16.471 -2.881 1.00 88.19 95 THR A C 1
ATOM 751 O O . THR A 1 95 ? -4.688 15.884 -3.839 1.00 88.19 95 THR A O 1
ATOM 754 N N . ALA A 1 96 ? -2.873 16.745 -2.825 1.00 89.50 96 ALA A N 1
ATOM 755 C CA . ALA A 1 96 ? -1.948 16.379 -3.897 1.00 89.50 96 ALA A CA 1
ATOM 756 C C . ALA A 1 96 ? -1.857 14.854 -4.067 1.00 89.50 96 ALA A C 1
ATOM 758 O O . ALA A 1 96 ? -1.949 14.358 -5.188 1.00 89.50 96 ALA A O 1
ATOM 759 N N . ARG A 1 97 ? -1.772 14.099 -2.961 1.00 92.25 97 ARG A N 1
ATOM 760 C CA . ARG A 1 97 ? -1.741 12.625 -2.990 1.00 92.25 97 ARG A CA 1
ATOM 761 C C . ARG A 1 97 ? -3.018 12.019 -3.562 1.00 92.25 97 ARG A C 1
ATOM 763 O O . ARG A 1 97 ? -2.946 11.072 -4.347 1.00 92.25 97 ARG A O 1
ATOM 770 N N . SER A 1 98 ? -4.180 12.557 -3.198 1.00 88.75 98 SER A N 1
ATOM 771 C CA . SER A 1 98 ? -5.477 12.095 -3.710 1.00 88.75 98 SER A CA 1
ATOM 772 C C . SER A 1 98 ? -5.625 12.335 -5.216 1.00 88.75 98 SER A C 1
ATOM 774 O O . SER A 1 98 ? -6.183 11.491 -5.919 1.00 88.75 98 SER A O 1
ATOM 776 N N . GLY A 1 99 ? -5.080 13.441 -5.729 1.00 88.75 99 GLY A N 1
ATOM 777 C CA . GLY A 1 99 ? -5.055 13.754 -7.161 1.00 88.75 99 GLY A CA 1
ATOM 778 C C . GLY A 1 99 ? -3.909 13.107 -7.948 1.00 88.75 99 GLY A C 1
ATOM 779 O O . GLY A 1 99 ? -3.918 13.166 -9.175 1.00 88.75 99 GLY A O 1
ATOM 780 N N . ALA A 1 100 ? -2.929 12.494 -7.275 1.00 91.50 100 ALA A N 1
ATOM 781 C CA . ALA A 1 100 ? -1.731 11.974 -7.926 1.00 91.50 100 ALA A CA 1
ATOM 782 C C . ALA A 1 100 ? -2.059 10.861 -8.933 1.00 91.50 100 ALA A C 1
ATOM 784 O O . ALA A 1 100 ? -2.870 9.969 -8.655 1.00 91.50 100 ALA A O 1
ATOM 785 N N . ASN A 1 101 ? -1.386 10.892 -10.084 1.00 92.94 101 ASN A N 1
ATOM 786 C CA . ASN A 1 101 ? -1.372 9.783 -11.027 1.00 92.94 101 ASN A CA 1
ATOM 787 C C . ASN A 1 101 ? -0.375 8.728 -10.533 1.00 92.94 101 ASN A C 1
ATOM 789 O O . ASN A 1 101 ? 0.812 9.013 -10.407 1.00 92.94 101 ASN A O 1
ATOM 793 N N . LEU A 1 102 ? -0.863 7.519 -10.264 1.00 92.56 102 LEU A N 1
ATOM 794 C CA . LEU A 1 102 ? -0.058 6.433 -9.701 1.00 92.56 102 LEU A CA 1
ATOM 795 C C . LEU A 1 102 ? 0.594 5.546 -10.768 1.00 92.56 102 LEU A C 1
ATOM 797 O O . LEU A 1 102 ? 1.277 4.585 -10.434 1.00 92.56 102 LEU A O 1
ATOM 801 N N . ASN A 1 103 ? 0.408 5.845 -12.055 1.00 92.44 103 ASN A N 1
ATOM 802 C CA . ASN A 1 103 ? 1.057 5.081 -13.115 1.00 92.44 103 ASN A CA 1
ATOM 803 C C . ASN A 1 103 ? 2.583 5.203 -13.001 1.00 92.44 103 ASN A C 1
ATOM 805 O O . ASN A 1 103 ? 3.124 6.306 -13.016 1.00 92.44 103 ASN A O 1
ATOM 809 N N . GLY A 1 104 ? 3.267 4.061 -12.908 1.00 88.75 104 GLY A N 1
ATOM 810 C CA . GLY A 1 104 ? 4.719 4.006 -12.710 1.00 88.75 104 GLY A CA 1
ATOM 811 C C . GLY A 1 104 ? 5.169 4.213 -11.261 1.00 88.75 104 GLY A C 1
ATOM 812 O O . GLY A 1 104 ? 6.370 4.218 -11.003 1.00 88.75 104 GLY A O 1
ATOM 813 N N . TRP A 1 105 ? 4.229 4.356 -10.324 1.00 91.56 105 TRP A N 1
ATOM 814 C CA . TRP A 1 105 ? 4.496 4.267 -8.896 1.00 91.56 105 TRP A CA 1
ATOM 815 C C . TRP A 1 105 ? 4.148 2.867 -8.400 1.00 91.56 105 TRP A C 1
ATOM 817 O O . TRP A 1 105 ? 3.038 2.387 -8.632 1.00 91.56 105 TRP A O 1
ATOM 827 N N . ASP A 1 106 ? 5.041 2.259 -7.622 1.00 94.25 106 ASP A N 1
ATOM 828 C CA . ASP A 1 106 ? 4.755 1.030 -6.868 1.00 94.25 106 ASP A CA 1
ATOM 829 C C . ASP A 1 106 ? 3.932 1.360 -5.605 1.00 94.25 106 ASP A C 1
ATOM 831 O O . ASP A 1 106 ? 4.283 1.009 -4.477 1.00 94.25 106 ASP A O 1
ATOM 835 N N . ILE A 1 107 ? 2.851 2.123 -5.805 1.00 94.69 107 ILE A N 1
ATOM 836 C CA . ILE A 1 107 ? 1.927 2.608 -4.782 1.00 94.69 107 ILE A CA 1
ATOM 837 C C . ILE A 1 107 ? 0.532 2.074 -5.086 1.00 94.69 107 ILE A C 1
ATOM 839 O O . ILE A 1 107 ? -0.051 2.326 -6.143 1.00 94.69 107 ILE A O 1
ATOM 843 N N . ARG A 1 108 ? -0.057 1.402 -4.104 1.00 93.12 108 ARG A N 1
ATOM 844 C CA . ARG A 1 108 ? -1.458 0.995 -4.108 1.00 93.12 108 ARG A CA 1
ATOM 845 C C . ARG A 1 108 ? -2.281 1.986 -3.296 1.00 93.12 108 ARG A C 1
ATOM 847 O O . ARG A 1 108 ? -1.979 2.254 -2.138 1.00 93.12 108 ARG A O 1
ATOM 854 N N . ARG A 1 109 ? -3.365 2.482 -3.895 1.00 93.12 109 ARG A N 1
ATOM 855 C CA . ARG A 1 109 ? -4.354 3.341 -3.234 1.00 93.12 109 ARG A CA 1
ATOM 856 C C . ARG A 1 109 ? -5.575 2.531 -2.814 1.00 93.12 109 ARG A C 1
ATOM 858 O O . ARG A 1 109 ? -6.188 1.878 -3.657 1.00 93.12 109 ARG A O 1
ATOM 865 N N . LEU A 1 110 ? -5.953 2.614 -1.545 1.00 90.94 110 LEU A N 1
ATOM 866 C CA . LEU A 1 110 ? -7.181 2.033 -1.007 1.00 90.94 110 LEU A CA 1
ATOM 867 C C . LEU A 1 110 ? -8.148 3.137 -0.593 1.00 90.94 110 LEU A C 1
ATOM 869 O O . LEU A 1 110 ? -7.743 4.112 0.024 1.00 90.94 110 LEU A O 1
ATOM 873 N N . GLN A 1 111 ? -9.424 2.963 -0.929 1.00 88.81 111 GLN A N 1
ATOM 874 C CA . GLN A 1 111 ? -10.511 3.888 -0.565 1.00 88.81 111 GLN A CA 1
ATOM 875 C C . GLN A 1 111 ? -11.298 3.417 0.665 1.00 88.81 111 GLN A C 1
ATOM 877 O O . GLN A 1 111 ? -12.235 4.075 1.095 1.00 88.81 111 GLN A O 1
ATOM 882 N N . SER A 1 112 ? -10.965 2.240 1.191 1.00 85.44 112 SER A N 1
ATOM 883 C CA . SER A 1 112 ? -11.673 1.596 2.290 1.00 85.44 112 SER A CA 1
ATOM 884 C C . SER A 1 112 ? -10.774 1.465 3.505 1.00 85.44 112 SER A C 1
ATOM 886 O O . SER A 1 112 ? -9.561 1.292 3.368 1.00 85.44 112 SER A O 1
ATOM 888 N N . ASN A 1 113 ? -11.398 1.421 4.675 1.00 88.62 113 ASN A N 1
ATOM 889 C CA . ASN A 1 113 ? -10.701 1.143 5.919 1.00 88.62 113 ASN A CA 1
ATOM 890 C C . ASN A 1 113 ? -10.152 -0.283 5.914 1.00 88.62 113 ASN A C 1
ATOM 892 O O . ASN A 1 113 ? -10.793 -1.206 5.401 1.00 88.62 113 ASN A O 1
ATOM 896 N N . VAL A 1 114 ? -8.968 -0.455 6.492 1.00 90.12 114 VAL A N 1
ATOM 897 C CA . VAL A 1 114 ? -8.339 -1.768 6.662 1.00 90.12 114 VAL A CA 1
ATOM 898 C C . VAL A 1 114 ? -7.763 -1.887 8.059 1.00 90.12 114 VAL A C 1
ATOM 900 O O . VAL A 1 114 ? -7.202 -0.936 8.599 1.00 90.12 114 VAL A O 1
ATOM 903 N N . GLU A 1 115 ? -7.889 -3.073 8.635 1.00 91.06 115 GLU A N 1
ATOM 904 C CA . GLU A 1 115 ? -7.220 -3.411 9.883 1.00 91.06 115 GLU A CA 1
ATOM 905 C C . GLU A 1 115 ? -5.800 -3.853 9.570 1.00 91.06 115 GLU A C 1
ATOM 907 O O . GLU A 1 115 ? -5.559 -4.617 8.628 1.00 91.06 115 GLU A O 1
ATOM 912 N N . ILE A 1 116 ? -4.857 -3.387 10.374 1.00 91.06 116 ILE A N 1
ATOM 913 C CA . ILE A 1 116 ? -3.441 -3.679 10.227 1.00 91.06 116 ILE A CA 1
ATOM 914 C C . ILE A 1 116 ? -2.837 -4.130 11.551 1.00 91.06 116 ILE A C 1
ATOM 916 O O . ILE A 1 116 ? -3.305 -3.759 12.622 1.00 91.06 116 ILE A O 1
ATOM 920 N N . ALA A 1 117 ? -1.747 -4.880 11.462 1.00 89.62 117 ALA A N 1
ATOM 921 C CA . ALA A 1 117 ? -0.819 -5.093 12.559 1.00 89.62 117 ALA A CA 1
ATOM 922 C C . ALA A 1 117 ? 0.509 -4.419 12.203 1.00 89.62 117 ALA A C 1
ATOM 924 O O . ALA A 1 117 ? 1.057 -4.665 11.128 1.00 89.62 117 ALA A O 1
ATOM 925 N N . VAL A 1 118 ? 1.027 -3.571 13.088 1.00 89.06 118 VAL A N 1
ATOM 926 C CA . VAL A 1 118 ? 2.334 -2.928 12.893 1.00 89.06 118 VAL A CA 1
ATOM 927 C C . VAL A 1 118 ? 3.438 -3.944 13.187 1.00 89.06 118 VAL A C 1
ATOM 929 O O . VAL A 1 118 ? 3.417 -4.600 14.228 1.00 89.06 118 VAL A O 1
ATOM 932 N N . LEU A 1 119 ? 4.386 -4.089 12.262 1.00 88.81 119 LEU A N 1
ATOM 933 C CA . LEU A 1 119 ? 5.514 -5.017 12.387 1.00 88.81 119 LEU A CA 1
ATOM 934 C C . LEU A 1 119 ? 6.808 -4.301 12.784 1.00 88.81 119 LEU A C 1
ATOM 936 O O . LEU A 1 119 ? 7.603 -4.840 13.553 1.00 88.81 119 LEU A O 1
ATOM 940 N N . GLY A 1 120 ? 7.008 -3.083 12.282 1.00 85.25 120 GLY A N 1
ATOM 941 C CA . GLY A 1 120 ? 8.223 -2.313 12.507 1.00 85.25 120 GLY A CA 1
ATOM 942 C C . GLY A 1 120 ? 8.138 -0.908 11.925 1.00 85.25 120 GLY A C 1
ATOM 943 O O . GLY A 1 120 ? 7.168 -0.543 11.264 1.00 85.25 120 GLY A O 1
ATOM 944 N N . THR A 1 121 ? 9.165 -0.107 12.185 1.00 86.56 121 THR A N 1
ATOM 945 C CA . THR A 1 121 ? 9.278 1.270 11.700 1.00 86.56 121 THR A CA 1
ATOM 946 C C . THR A 1 121 ? 10.660 1.503 11.102 1.00 86.56 121 THR A C 1
ATOM 948 O O . THR A 1 121 ? 11.667 0.999 11.606 1.00 86.56 121 THR A O 1
ATOM 951 N N . GLU A 1 122 ? 10.713 2.276 10.020 1.00 86.19 122 GLU A N 1
ATOM 952 C CA . GLU A 1 122 ? 11.949 2.696 9.372 1.00 86.19 122 GLU A CA 1
ATOM 953 C C . GLU A 1 122 ? 11.845 4.148 8.882 1.00 86.19 122 GLU A C 1
ATOM 955 O O . GLU A 1 122 ? 11.269 4.446 7.828 1.00 86.19 122 GLU A O 1
ATOM 960 N N . ALA A 1 123 ? 12.466 5.057 9.639 1.00 87.75 123 ALA A N 1
ATOM 961 C CA . ALA A 1 123 ? 12.365 6.501 9.435 1.00 87.75 123 ALA A CA 1
ATOM 962 C C . ALA A 1 123 ? 10.890 6.950 9.381 1.00 87.75 123 ALA A C 1
ATOM 964 O O . ALA A 1 123 ? 10.177 6.829 10.372 1.00 87.75 123 ALA A O 1
ATOM 965 N N . GLU A 1 124 ? 10.430 7.446 8.233 1.00 86.06 124 GLU A N 1
ATOM 966 C CA . GLU A 1 124 ? 9.066 7.953 8.030 1.00 86.06 124 GLU A CA 1
ATOM 967 C C . GLU A 1 124 ? 8.066 6.876 7.573 1.00 86.06 124 GLU A C 1
ATOM 969 O O . GLU A 1 124 ? 6.865 7.152 7.477 1.00 86.06 124 GLU A O 1
ATOM 974 N N . ALA A 1 125 ? 8.550 5.666 7.277 1.00 91.56 125 ALA A N 1
ATOM 975 C CA . ALA A 1 125 ? 7.748 4.547 6.804 1.00 91.56 125 ALA A CA 1
ATOM 976 C C . ALA A 1 125 ? 7.540 3.512 7.918 1.00 91.56 125 ALA A C 1
ATOM 978 O O . ALA A 1 125 ? 8.419 3.254 8.738 1.00 91.56 125 ALA A O 1
ATOM 979 N N . VAL A 1 126 ? 6.366 2.897 7.932 1.00 91.38 126 VAL A N 1
ATOM 980 C CA . VAL A 1 126 ? 5.951 1.894 8.908 1.00 91.38 126 VAL A CA 1
ATOM 981 C C . VAL A 1 126 ? 5.582 0.625 8.160 1.00 91.38 126 VAL A C 1
ATOM 983 O O . VAL A 1 126 ? 4.787 0.661 7.221 1.00 91.38 126 VAL A O 1
ATOM 986 N N . GLU A 1 127 ? 6.179 -0.487 8.569 1.00 92.88 127 GLU A N 1
ATOM 987 C CA . GLU A 1 127 ? 5.888 -1.808 8.028 1.00 92.88 127 GLU A CA 1
ATOM 988 C C . GLU A 1 127 ? 4.629 -2.350 8.703 1.00 92.88 127 GLU A C 1
ATOM 990 O O . GLU A 1 127 ? 4.548 -2.453 9.934 1.00 92.88 127 GLU A O 1
ATOM 995 N N . VAL A 1 128 ? 3.629 -2.692 7.898 1.00 92.25 128 VAL A N 1
ATOM 996 C CA . VAL A 1 128 ? 2.309 -3.102 8.368 1.00 92.25 128 VAL A CA 1
ATOM 997 C C . VAL A 1 128 ? 1.855 -4.365 7.659 1.00 92.25 128 VAL A C 1
ATOM 999 O O . VAL A 1 128 ? 1.970 -4.507 6.443 1.00 92.25 128 VAL A O 1
ATOM 1002 N N . ARG A 1 129 ? 1.283 -5.293 8.420 1.00 92.56 129 ARG A N 1
ATOM 1003 C CA . ARG A 1 129 ? 0.594 -6.464 7.889 1.00 92.56 129 ARG A CA 1
ATOM 1004 C C . ARG A 1 129 ? -0.895 -6.193 7.818 1.00 92.56 129 ARG A C 1
ATOM 1006 O O . ARG A 1 129 ? -1.522 -5.931 8.844 1.00 92.56 129 ARG A O 1
ATOM 1013 N N . ILE A 1 130 ? -1.479 -6.320 6.633 1.00 92.50 130 ILE A N 1
ATOM 1014 C CA . ILE A 1 130 ? -2.922 -6.165 6.473 1.00 92.50 130 ILE A CA 1
ATOM 1015 C C . ILE A 1 130 ? -3.630 -7.377 7.075 1.00 92.50 130 ILE A C 1
ATOM 1017 O O . ILE A 1 130 ? -3.303 -8.523 6.763 1.00 92.50 130 ILE A O 1
ATOM 1021 N N . SER A 1 131 ? -4.597 -7.118 7.944 1.00 90.00 131 SER A N 1
ATOM 1022 C CA . SER A 1 131 ? -5.329 -8.131 8.709 1.00 90.00 131 SER A CA 1
ATOM 1023 C C . SER A 1 131 ? -6.753 -8.347 8.194 1.00 90.00 131 SER A C 1
ATOM 1025 O O . SER A 1 131 ? -7.318 -9.411 8.429 1.00 90.00 131 SER A O 1
ATOM 1027 N N . SER A 1 132 ? -7.311 -7.395 7.437 1.00 88.44 132 SER A N 1
ATOM 1028 C CA . SER A 1 132 ? -8.673 -7.485 6.898 1.00 88.44 132 SER A CA 1
ATOM 1029 C C . SER A 1 132 ? -8.785 -7.068 5.423 1.00 88.44 132 SER A C 1
ATOM 1031 O O . SER A 1 132 ? -7.894 -6.448 4.845 1.00 88.44 132 SER A O 1
ATOM 1033 N N . GLY A 1 133 ? -9.897 -7.447 4.786 1.00 86.31 133 GLY A N 1
ATOM 1034 C CA . GLY A 1 133 ? -10.192 -7.117 3.389 1.00 86.31 133 GLY A CA 1
ATOM 1035 C C . GLY A 1 133 ? -9.518 -8.029 2.356 1.00 86.31 133 GLY A C 1
ATOM 1036 O O . GLY A 1 133 ? -8.941 -9.066 2.673 1.00 86.31 133 GLY A O 1
ATOM 1037 N N . ALA A 1 134 ? -9.608 -7.638 1.082 1.00 87.00 134 ALA A N 1
ATOM 1038 C CA . ALA A 1 134 ? -9.196 -8.467 -0.059 1.00 87.00 134 ALA A CA 1
ATOM 1039 C C . ALA A 1 134 ? -7.678 -8.704 -0.174 1.00 87.00 134 ALA A C 1
ATOM 1041 O O . ALA A 1 134 ? -7.249 -9.574 -0.925 1.00 87.00 134 ALA A O 1
ATOM 1042 N N . ILE A 1 135 ? -6.870 -7.924 0.546 1.00 88.00 135 ILE A N 1
ATOM 1043 C CA . ILE A 1 135 ? -5.401 -8.006 0.533 1.00 88.00 135 ILE A CA 1
ATOM 1044 C C . ILE A 1 135 ? -4.828 -8.505 1.870 1.00 88.00 135 ILE A C 1
ATOM 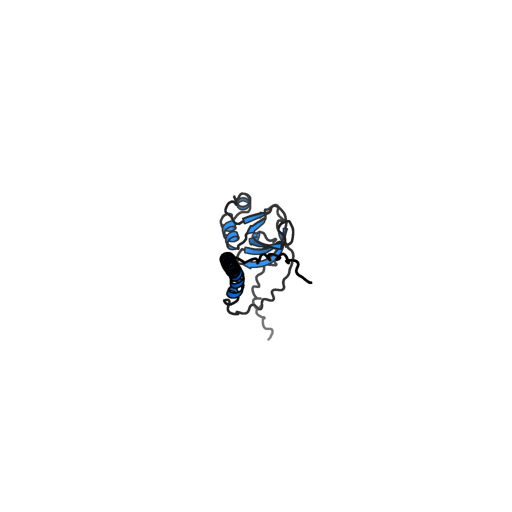1046 O O . ILE A 1 135 ? -3.625 -8.377 2.117 1.00 88.00 135 ILE A O 1
ATOM 1050 N N . ALA A 1 136 ? -5.684 -9.054 2.740 1.00 91.00 136 ALA A N 1
ATOM 1051 C CA . ALA A 1 136 ? -5.291 -9.572 4.043 1.00 91.00 136 ALA A CA 1
ATOM 1052 C C . ALA A 1 136 ? -4.171 -10.620 3.933 1.00 91.00 136 ALA A C 1
ATOM 1054 O O . ALA A 1 136 ? -4.107 -11.411 2.993 1.00 91.00 136 ALA A O 1
ATOM 1055 N N . GLY A 1 137 ? -3.278 -10.619 4.920 1.00 89.56 137 GLY A N 1
ATOM 1056 C CA . GLY A 1 137 ? -2.107 -11.487 4.988 1.00 89.56 137 GLY A CA 1
ATOM 1057 C C . GLY A 1 137 ? -0.839 -10.885 4.381 1.00 89.56 137 GLY A C 1
ATOM 1058 O O . GLY A 1 137 ? 0.245 -11.345 4.742 1.00 89.56 137 GLY A O 1
ATOM 1059 N N . THR A 1 138 ? -0.960 -9.853 3.543 1.00 93.75 138 THR A N 1
ATOM 1060 C CA . THR A 1 138 ? 0.166 -9.191 2.864 1.00 93.75 138 THR A CA 1
ATOM 1061 C C . THR A 1 138 ? 0.816 -8.124 3.748 1.00 93.75 138 THR A C 1
ATOM 1063 O O . THR A 1 138 ? 0.143 -7.496 4.569 1.00 93.75 138 THR A O 1
ATOM 1066 N N . VAL A 1 139 ? 2.123 -7.922 3.579 1.00 94.19 139 VAL A N 1
ATOM 1067 C CA . VAL A 1 139 ? 2.901 -6.879 4.257 1.00 94.19 139 VAL A CA 1
ATOM 1068 C C . VAL A 1 139 ? 3.166 -5.737 3.286 1.00 94.19 139 VAL A C 1
ATOM 1070 O O . VAL A 1 139 ? 3.538 -5.981 2.143 1.00 94.19 139 VAL A O 1
ATOM 1073 N N . TYR A 1 140 ? 2.967 -4.510 3.755 1.00 95.94 140 TYR A N 1
ATOM 1074 C CA . TYR A 1 140 ? 3.200 -3.281 3.008 1.00 95.94 140 TYR A CA 1
ATOM 1075 C C . TYR A 1 140 ? 3.876 -2.238 3.891 1.00 95.94 140 TYR A C 1
ATOM 1077 O O . TYR A 1 140 ? 3.901 -2.348 5.116 1.00 95.94 140 TYR A O 1
ATOM 1085 N N . TRP A 1 141 ? 4.359 -1.181 3.254 1.00 96.00 141 TRP A N 1
ATOM 1086 C CA . TRP A 1 141 ? 4.859 0.019 3.900 1.00 96.00 141 TRP A CA 1
ATOM 1087 C C . TRP A 1 141 ? 3.846 1.151 3.777 1.00 96.00 141 TRP A C 1
ATOM 1089 O O . TRP A 1 141 ? 3.278 1.383 2.707 1.00 96.00 141 TRP A O 1
ATOM 1099 N N . VAL A 1 142 ? 3.641 1.875 4.874 1.00 94.56 142 VAL A N 1
ATOM 1100 C CA . VAL A 1 142 ? 2.788 3.066 4.938 1.00 94.56 142 VAL A CA 1
ATOM 1101 C C . VAL A 1 142 ? 3.547 4.229 5.540 1.00 94.56 142 VAL A C 1
ATOM 1103 O O . VAL A 1 142 ? 4.403 4.049 6.395 1.00 94.56 142 VAL A O 1
ATOM 1106 N N . HIS A 1 143 ? 3.230 5.448 5.121 1.00 93.94 143 HIS A N 1
ATOM 1107 C CA . HIS A 1 143 ? 3.760 6.628 5.794 1.00 93.94 143 HIS A CA 1
ATOM 1108 C C . HIS A 1 143 ? 3.146 6.780 7.194 1.00 93.94 143 HIS A C 1
ATOM 1110 O O . HIS A 1 143 ? 1.934 6.599 7.346 1.00 93.94 143 HIS A O 1
ATOM 1116 N N . HIS A 1 144 ? 3.953 7.153 8.191 1.00 89.50 144 HIS A N 1
ATOM 1117 C CA . HIS A 1 144 ? 3.519 7.306 9.588 1.00 89.50 144 HIS A CA 1
ATOM 1118 C C . HIS A 1 144 ? 2.318 8.252 9.756 1.00 89.50 144 HIS A C 1
ATOM 1120 O O . HIS A 1 144 ? 1.450 7.989 10.577 1.00 89.50 144 HIS A O 1
ATOM 1126 N N . SER A 1 145 ? 2.207 9.300 8.930 1.00 88.88 145 SER A N 1
ATOM 1127 C CA . SER A 1 145 ? 1.080 10.249 8.983 1.00 88.88 145 SER A CA 1
ATOM 1128 C C . SER A 1 145 ? -0.282 9.664 8.588 1.00 88.88 145 SER A C 1
ATOM 1130 O O . SER A 1 145 ? -1.295 10.348 8.696 1.00 88.88 145 SER A O 1
ATOM 1132 N N . GLN A 1 146 ? -0.315 8.433 8.071 1.00 89.94 146 GLN A N 1
ATOM 1133 C CA . GLN A 1 146 ? -1.558 7.717 7.765 1.00 89.94 146 GLN A CA 1
ATOM 1134 C C . GLN A 1 146 ? -2.048 6.867 8.937 1.00 89.94 146 GLN A C 1
ATOM 1136 O O . GLN A 1 146 ? -3.164 6.347 8.889 1.00 89.94 146 GLN A O 1
ATOM 1141 N N . LEU A 1 147 ? -1.204 6.671 9.949 1.00 87.06 147 LEU A N 1
ATOM 11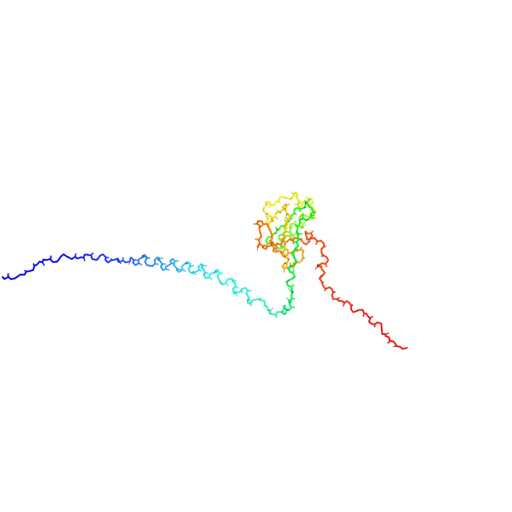42 C CA . LEU A 1 147 ? -1.589 5.972 11.160 1.00 87.06 147 LEU A CA 1
ATOM 1143 C C . LEU A 1 147 ? -2.450 6.916 12.006 1.00 87.06 147 LEU A C 1
ATOM 1145 O O . LEU A 1 147 ? -2.191 8.120 12.018 1.00 87.06 147 LEU A O 1
ATOM 1149 N N . PRO A 1 148 ? -3.479 6.404 12.700 1.00 80.25 148 PRO A N 1
ATOM 1150 C CA . PRO A 1 148 ? -4.168 7.212 13.695 1.00 80.25 148 PRO A CA 1
ATOM 1151 C C . PRO A 1 148 ? -3.153 7.701 14.736 1.00 80.25 148 PRO A C 1
ATOM 1153 O O . PRO A 1 148 ? -2.210 6.969 15.039 1.00 80.25 148 PRO A O 1
ATOM 1156 N N . ASP A 1 149 ? -3.357 8.915 15.264 1.00 61.69 149 ASP A N 1
ATOM 1157 C CA . ASP A 1 149 ? -2.563 9.499 16.355 1.00 61.69 149 ASP A CA 1
ATOM 1158 C C . ASP A 1 149 ? -2.667 8.609 17.594 1.00 61.69 149 ASP A C 1
ATOM 1160 O O . ASP A 1 149 ? -3.470 8.802 18.505 1.00 61.69 149 ASP A O 1
ATOM 1164 N N . THR A 1 150 ? -1.865 7.563 17.608 1.00 51.38 150 THR A N 1
ATOM 1165 C CA . THR A 1 150 ? -1.588 6.789 18.791 1.00 51.38 150 THR A CA 1
ATOM 1166 C C . THR A 1 150 ? -0.291 7.341 19.347 1.00 51.38 150 THR A C 1
ATOM 1168 O O . THR A 1 150 ? 0.762 7.163 18.734 1.00 51.38 150 THR A O 1
ATOM 1171 N N . GLU A 1 151 ? -0.345 7.899 20.559 1.00 51.75 151 GLU A N 1
ATOM 1172 C CA . GLU A 1 151 ? 0.790 8.159 21.474 1.00 51.75 151 GLU A CA 1
ATOM 1173 C C . GLU A 1 151 ? 1.686 6.911 21.725 1.00 51.75 151 GLU A C 1
ATOM 1175 O O . GLU A 1 151 ? 2.571 6.902 22.570 1.00 51.75 151 GLU A O 1
ATOM 1180 N N . VAL A 1 152 ? 1.458 5.823 20.987 1.00 50.22 152 VAL A N 1
ATOM 1181 C CA . VAL A 1 152 ? 2.178 4.549 20.967 1.00 50.22 152 VAL A CA 1
ATOM 1182 C C . VAL A 1 152 ? 3.494 4.646 20.179 1.00 50.22 152 VAL A C 1
ATOM 1184 O O . VAL A 1 152 ? 4.322 3.742 20.266 1.00 50.22 152 VAL A O 1
ATOM 1187 N N . PHE A 1 153 ? 3.735 5.746 19.460 1.00 51.78 153 PHE A N 1
ATOM 1188 C CA . PHE A 1 153 ? 5.004 6.024 18.779 1.00 51.78 153 PHE A CA 1
ATOM 1189 C C . PHE A 1 153 ? 5.894 6.976 19.580 1.00 51.78 153 PHE A C 1
ATOM 1191 O O . PHE A 1 153 ? 6.450 7.913 19.016 1.00 51.78 153 PHE A O 1
ATOM 1198 N N . ASP A 1 154 ? 6.036 6.746 20.886 1.00 40.41 154 ASP A N 1
ATOM 1199 C CA . ASP A 1 154 ? 7.090 7.383 21.676 1.00 40.41 154 ASP A CA 1
ATOM 1200 C C . ASP A 1 154 ? 8.354 6.503 21.597 1.00 40.41 154 ASP A C 1
ATOM 1202 O O . ASP A 1 154 ? 8.403 5.425 22.209 1.00 40.41 154 ASP A O 1
ATOM 1206 N N . PRO A 1 155 ? 9.369 6.866 20.788 1.00 48.22 155 PRO A N 1
ATOM 1207 C CA . PRO A 1 155 ? 10.612 6.121 20.732 1.00 48.22 155 PRO A CA 1
ATOM 1208 C C . PRO A 1 155 ? 11.399 6.427 22.004 1.00 48.22 155 PRO A C 1
ATOM 1210 O O . PRO A 1 155 ? 12.265 7.288 21.958 1.00 48.22 155 PRO A O 1
ATOM 1213 N N . ILE A 1 156 ? 11.072 5.752 23.116 1.00 43.25 156 ILE A N 1
ATOM 1214 C CA . ILE A 1 156 ? 11.776 5.740 24.415 1.00 43.25 156 ILE A CA 1
ATOM 1215 C C . ILE A 1 156 ? 12.958 6.723 24.435 1.00 43.25 156 ILE A C 1
ATOM 1217 O O . ILE A 1 156 ? 14.115 6.334 24.247 1.00 43.25 156 ILE A O 1
ATOM 1221 N N . ILE A 1 157 ? 12.685 8.012 24.652 1.00 45.75 157 ILE A N 1
ATOM 1222 C CA . ILE A 1 157 ? 13.719 8.884 25.189 1.00 45.75 157 ILE A CA 1
ATOM 1223 C C . ILE A 1 157 ? 13.788 8.468 26.649 1.00 45.75 157 ILE A C 1
ATOM 1225 O O . ILE A 1 157 ? 12.844 8.665 27.414 1.00 45.75 157 ILE A O 1
ATOM 1229 N N . SER A 1 158 ? 14.879 7.783 26.991 1.00 44.88 158 SER A N 1
ATOM 1230 C CA . SER A 1 158 ? 15.247 7.400 28.350 1.00 44.88 158 SER A CA 1
ATOM 1231 C C . SER A 1 158 ? 14.818 8.463 29.364 1.00 44.88 158 SER A C 1
ATOM 1233 O O . SER A 1 158 ? 15.006 9.652 29.090 1.00 44.88 158 SER A O 1
ATOM 1235 N N . PRO A 1 159 ? 14.305 8.082 30.548 1.00 42.78 159 PRO A N 1
ATOM 1236 C CA . PRO A 1 159 ? 14.039 9.063 31.585 1.00 42.78 159 PRO A CA 1
ATOM 1237 C C . PRO A 1 159 ? 15.335 9.834 31.849 1.00 42.78 159 PRO A C 1
ATOM 1239 O O . PRO A 1 159 ? 16.344 9.248 32.245 1.00 42.78 159 PRO A O 1
ATOM 1242 N N . ILE A 1 160 ? 15.315 11.147 31.607 1.00 46.28 160 ILE A N 1
ATOM 1243 C CA . ILE A 1 160 ? 16.317 12.053 32.165 1.00 46.28 160 ILE A CA 1
ATOM 1244 C C . ILE A 1 160 ? 16.255 11.789 33.671 1.00 46.28 160 ILE A C 1
ATOM 1246 O O . ILE A 1 160 ? 15.157 11.892 34.234 1.00 46.28 160 ILE A O 1
ATOM 1250 N N . PRO A 1 161 ? 17.354 11.386 34.336 1.00 42.62 161 PRO A N 1
ATOM 1251 C CA . PRO A 1 161 ? 17.337 11.250 35.778 1.00 42.62 161 PRO A CA 1
ATOM 1252 C C . PRO A 1 161 ? 16.862 12.587 36.336 1.00 42.62 161 PRO A C 1
ATOM 1254 O O . PRO A 1 161 ? 17.527 13.606 36.155 1.00 42.62 161 PRO A O 1
ATOM 1257 N N . LYS A 1 162 ? 15.680 12.603 36.965 1.00 47.22 162 LYS A N 1
ATOM 1258 C CA . LYS A 1 162 ? 15.330 13.704 37.854 1.00 47.22 162 LYS A CA 1
ATOM 1259 C C . LYS A 1 162 ? 16.470 13.758 38.850 1.00 47.22 162 LYS A C 1
ATOM 1261 O O . LYS A 1 162 ? 16.705 12.773 39.549 1.00 47.22 162 LYS A O 1
ATOM 1266 N N . GLU A 1 163 ? 17.200 14.865 38.841 1.00 46.72 163 GLU A N 1
ATOM 1267 C CA . GLU A 1 163 ? 18.158 15.192 39.879 1.00 46.72 163 GLU A CA 1
ATOM 1268 C C . GLU A 1 163 ? 17.426 14.974 41.201 1.00 46.72 163 GLU A C 1
ATOM 1270 O O . GLU A 1 163 ? 16.435 15.643 41.505 1.00 46.72 163 GLU A O 1
ATOM 1275 N N . ILE A 1 164 ? 17.822 13.925 41.917 1.00 50.81 164 ILE A N 1
ATOM 1276 C CA . ILE A 1 164 ? 17.321 13.658 43.251 1.00 50.81 164 ILE A CA 1
ATOM 1277 C C . ILE A 1 164 ? 17.860 14.831 44.050 1.00 50.81 164 ILE A C 1
ATOM 1279 O O . ILE A 1 164 ? 19.046 14.861 44.375 1.00 50.81 164 ILE A O 1
ATOM 1283 N N . SER A 1 165 ? 17.017 15.834 44.291 1.00 55.12 165 SER A N 1
ATOM 1284 C CA . SER A 1 165 ? 17.289 16.849 45.294 1.00 55.12 165 SER A CA 1
ATOM 1285 C C . SER A 1 165 ? 17.610 16.083 46.572 1.00 55.12 165 SER A C 1
ATOM 1287 O O . SER A 1 165 ? 16.740 15.407 47.125 1.00 55.12 165 SER A O 1
ATOM 1289 N N . GLN A 1 166 ? 18.889 16.081 46.954 1.00 47.09 166 GLN A N 1
ATOM 1290 C CA . GLN A 1 166 ? 19.346 15.433 48.173 1.00 47.09 166 GLN A CA 1
ATOM 1291 C C . GLN A 1 166 ? 18.508 15.956 49.341 1.00 47.09 166 GLN A C 1
ATOM 1293 O O . GLN A 1 166 ? 18.392 17.175 49.497 1.00 47.09 166 GLN A O 1
ATOM 1298 N N . PRO A 1 167 ? 17.929 15.076 50.171 1.00 47.41 167 PRO A N 1
ATOM 1299 C CA . PRO A 1 167 ? 17.483 15.484 51.481 1.00 47.41 167 PRO A CA 1
ATOM 1300 C C . PRO A 1 167 ? 18.690 15.563 52.429 1.00 47.41 167 PRO A C 1
ATOM 1302 O O . PRO A 1 167 ? 19.615 14.756 52.344 1.00 47.41 167 PRO A O 1
ATOM 1305 N N . GLU A 1 168 ? 18.580 16.513 53.358 1.00 44.09 168 GLU A N 1
ATOM 1306 C CA . GLU A 1 168 ? 19.383 16.729 54.570 1.00 44.09 168 GLU A CA 1
ATOM 1307 C C . GLU A 1 168 ? 20.780 17.348 54.369 1.00 44.09 168 GLU A C 1
ATOM 1309 O O . GLU A 1 168 ? 21.597 16.885 53.582 1.00 44.09 168 GLU A O 1
ATOM 1314 N N . LYS A 1 169 ? 21.125 18.420 55.090 1.00 39.84 169 LYS A N 1
ATOM 1315 C CA . LYS A 1 169 ? 20.896 18.628 56.526 1.00 39.84 169 LYS A CA 1
ATOM 1316 C C . LYS A 1 169 ? 20.931 20.106 56.912 1.00 39.84 169 LYS A C 1
ATOM 1318 O O . LYS A 1 169 ? 21.752 20.836 56.315 1.00 39.84 169 LYS A O 1
#

Foldseek 3Di:
DDDDDDDDDDPDPPPPPPVVNVVVVVVVVVVVVVVVVVVVVVVPVVVPPDPDDDPPPPVPQPQPWFKFQPDQAKFKWAADPVLQVVLCVVQVDSVSSVPDDCVVRRIDIHRDIWIWRWDADDVQKTWIATCDDPRHRDITIGGPVRGPPDPVPPPDPDPPPPPPPDDDD

Sequence (169 aa):
MSDVLPSRPHKRDSKTVDLKWLVFLIAFVSMVSLITASAKFGSEMARQRLPEKSRTADLKVRSEFVTLGSSDSPIFLADSPETVRRFFSEYPTTTARSGANLNGWDIRRLQSNVEIAVLGTEAEAVEVRISSGAIAGTVYWVHHSQLPDTEVFDPIISPIPKEISQPEK

Radius of gyration: 32.32 Å; chains: 1; bounding box: 40×111×91 Å

pLDDT: mean 71.5, std 20.52, range [37.12, 96.56]

=== Feature glossary ===
Feature key, reading from the visual/contextual features back to the raw sequence:

Rendered structure images. Structure images are PyMOL renders from six orthogonal camera directions. Cartoon representation draws helices as coils and strands as arrows; sticks shows the backbone as bonds; surface shows the solvent-excluded envelope. Rainbow coloring maps sequence position to hue (blue→red, N→C); chain coloring assigns a distinct color per polypeptide.

Contact-map, Ramachandran, and PAE plots. Three diagnostic plots accompany the record. The Cα contact map visualizes the tertiary structure as a 2D adjacency matrix (8 Å cutoff, sequence-local contacts suppressed). The Ramachandran plot shows the distribution of backbone (φ, ψ) torsions, with points in the α and β basins reflecting secondary structure content. The PAE plot shows AlphaFold's inter-residue confidence as a color matrix.

InterPro / GO / CATH / organism. The annotation block draws on four external resources. InterPro: which protein families and domains the sequence belongs to. GO: standardized terms for what the protein does, what process it participates in, and where in the cell it acts. CATH: which structural fold it has in the CATH hierarchy. Organism: the species of origin.

Nearest PDB structures. Structural nearest neighbors (via Foldseek easy-search vs the PDB). Reported per hit: target PDB id, E-value, and alignment TM-score. A TM-score above ~0.5 is the conventional threshold for 'same fold'.

Predicted aligned error. Predicted aligned error is AlphaFold's pairwise confidence. Unlike pLDDT (per-residue), PAE is per-residue-pair and captures whether two parts of the structure are correctly placed relative to each other. Units are ångströms of expected positional error.

Solvent-accessible surface area. SASA measures how much of the protein is reachable by solvent. It is computed by rolling a water-sized probe over the atomic surface and summing the exposed area (Å²). Per-residue SASA distinguishes core (buried, low SASA) from surface (exposed, high SASA) residues; total SASA is a whole-molecule size measure.

B-factor. Crystallographic B-factors measure how much each atom's electron density is smeared out, in Å². They rise in mobile loops and surface residues and fall in the buried interior. In AlphaFold models this column is repurposed to hold pLDDT instead.

pLDDT. For AlphaFold models, the B-factor field carries pLDDT — the model's own estimate of local accuracy on a 0–100 scale. Regions with pLDDT<50 should be treated as essentially unmodeled; they often correspond to intrinsically disordered segments.

Backbone torsions (φ/ψ). φ (phi) and ψ (psi) are the two rotatable backbone dihedrals per residue: φ is the C(i-1)–N–Cα–C torsion, ψ is the N–Cα–C–N(i+1) torsion, both in degrees on (−180°, 180°]. α-helical residues cluster near (−60°, −45°); β-strand residues near (−120°, +130°). A Ramachandran plot is simply a scatter of (φ, ψ) for every residue.

Radius of gyration, Cα contacts, bounding box. Radius of gyration (Rg) is the root-mean-square distance of Cα atoms from their centroid — a single number for overall size and compactness. A globular domain of N residues has Rg ≈ 2.2·N^0.38 Å; an extended or disordered chain has a much larger Rg. The Cα contact count is the number of residue pairs whose Cα atoms are within 8 Å and are more than four positions apart in sequence — a standard proxy for tertiary packing density. The bounding box is the smallest axis-aligned box enclosing all Cα atoms.

Secondary structure (3-state, P-SEA). Three-state secondary structure (P-SEA) collapses the eight DSSP classes into helix (a), strand (b), and coil (c). P-SEA assigns these from Cα geometry alone — distances and angles — without requiring backbone oxygens, so it works on any Cα trace.

Secondary structure (8-state, DSSP). Secondary structure is the local, repeating backbone conformation. DSSP classifies it into eight states by reading the hydrogen-bond network: three helix types (H, G, I), two β types (E, B), two non-regular types (T, S), and unstructured coil (-).

Foldseek 3Di. The Foldseek 3Di string encodes local tertiary geometry as a 20-letter alphabet — one character per residue — derived from the relative positions of nearby Cα atoms. Unlike the amino-acid sequence, 3Di is a direct function of the 3D structure, so two proteins with the same fold have similar 3Di strings even at low sequence identity.

mmCIF coordinates. Structure coordinates are given as an mmCIF _atom_site loop: one row per atom with element, residue name, chain id, sequence number, and x/y/z position in Å. Only the four main-chain atoms per residue are included here; side chains are omitted to keep the record compact.

Sequence. This is the polypeptide sequence — one letter per residue, N-terminus first. Length ranges from a few dozen residues for small domains to over a thousand for large multi-domain proteins.